Protein AF-A0A439D4Z6-F1 (afdb_monomer)

Organism: NCBI:txid363999

Sequence (144 aa):
MASETKTTKSDPRAWTTLGFPDWSLDAVSAMGFARATPVQASVWPLMGMGHKDVVVEAVTGSGKTLAFLIPLVHRILRLEEPTKKHHVAAIVIAPTRELAIQIHKSLTDLVAFHPTSAGVAPYLLSEEEKRPDASACAIPLLNE

InterPro domains:
  IPR011545 DEAD/DEAH-box helicase domain [PF00270] (37-113)
  IPR014001 Helicase superfamily 1/2, ATP-binding domain [PS51192] (45-133)
  IPR014014 RNA helicase, DEAD-box type, Q motif [PS51195] (13-41)
  IPR027417 P-loop containing nucleoside triphosphate hydrolase [G3DSA:3.40.50.300] (1-136)
  IPR027417 P-loop containing nucleoside triphosphate hydrolase [SSF52540] (11-118)

Foldseek 3Di:
DDDDDPPDDDDLFQPVNLPADPLQVVLCVVVVNRTHFPLLSVLCCCVQVVVHDDDDDDDPPRCVLCSPLRSLVNVQLPPPDHADFPGDSDDDDDPDPVVVVVSLVSNLSSQCSVVLSVVQSVVSPDPPDDRPGVVVSPSPPPPD

Structure (mmCIF, N/CA/C/O backbone):
data_AF-A0A439D4Z6-F1
#
_entry.id   AF-A0A439D4Z6-F1
#
loop_
_atom_site.group_PDB
_atom_site.id
_atom_site.type_symbol
_atom_site.label_atom_id
_atom_site.label_alt_id
_atom_site.label_comp_id
_atom_site.label_asym_id
_atom_site.label_entity_id
_atom_site.label_seq_id
_atom_site.pdbx_PDB_ins_code
_atom_site.Cartn_x
_atom_site.Cartn_y
_atom_site.Cartn_z
_atom_site.occupancy
_atom_site.B_iso_or_equiv
_atom_site.auth_seq_id
_atom_site.auth_comp_id
_atom_site.auth_asym_id
_atom_site.auth_atom_id
_atom_site.pdbx_PDB_model_num
ATOM 1 N N . MET A 1 1 ? -12.984 -47.772 4.457 1.00 37.19 1 MET A N 1
ATOM 2 C CA . MET A 1 1 ? -12.732 -46.478 5.123 1.00 37.19 1 MET A CA 1
ATOM 3 C C . MET A 1 1 ? -12.368 -45.471 4.044 1.00 37.19 1 MET A C 1
ATOM 5 O O . MET A 1 1 ? -11.207 -45.380 3.677 1.00 37.19 1 MET A O 1
ATOM 9 N N . ALA A 1 2 ? -13.367 -44.822 3.445 1.00 36.44 2 ALA A N 1
ATOM 10 C CA . ALA A 1 2 ? -13.144 -43.757 2.474 1.00 36.44 2 ALA A CA 1
ATOM 11 C C . ALA A 1 2 ? -13.107 -42.438 3.252 1.00 36.44 2 ALA A C 1
ATOM 13 O O . ALA A 1 2 ? -14.088 -42.080 3.897 1.00 36.44 2 ALA A O 1
ATOM 14 N N . SER A 1 3 ? -11.952 -41.777 3.268 1.00 35.88 3 SER A N 1
ATOM 15 C CA . SER A 1 3 ? -11.805 -40.440 3.835 1.00 35.88 3 SER A CA 1
ATOM 16 C C . SER A 1 3 ? -12.539 -39.444 2.941 1.00 35.88 3 SER A C 1
ATOM 18 O O . SER A 1 3 ? -12.171 -39.269 1.780 1.00 35.88 3 SER A O 1
ATOM 20 N N . GLU A 1 4 ? -13.576 -38.809 3.478 1.00 36.91 4 GLU A N 1
ATOM 21 C CA . GLU A 1 4 ? -14.304 -37.719 2.833 1.00 36.91 4 GLU A CA 1
ATOM 22 C C . GLU A 1 4 ? -13.368 -36.534 2.554 1.00 36.91 4 GLU A C 1
ATOM 24 O O . GLU A 1 4 ? -12.812 -35.913 3.463 1.00 36.91 4 GLU A O 1
ATOM 29 N N . THR A 1 5 ? -13.205 -36.192 1.279 1.00 37.31 5 THR A N 1
ATOM 30 C CA . THR A 1 5 ? -12.555 -34.959 0.830 1.00 37.31 5 THR A CA 1
ATOM 31 C C . THR A 1 5 ? -13.491 -33.784 1.108 1.00 37.31 5 THR A C 1
ATOM 33 O O . THR A 1 5 ? -14.428 -33.505 0.362 1.00 37.31 5 THR A O 1
ATOM 36 N N . LYS A 1 6 ? -13.255 -33.089 2.223 1.00 36.72 6 LYS A N 1
ATOM 37 C CA . LYS A 1 6 ? -13.977 -31.873 2.612 1.00 36.72 6 LYS A CA 1
ATOM 38 C C . LYS A 1 6 ? -13.653 -30.747 1.621 1.00 36.72 6 LYS A C 1
ATOM 40 O O . LYS A 1 6 ? -12.578 -30.158 1.684 1.00 36.72 6 LYS A O 1
ATOM 45 N N . THR A 1 7 ? -14.579 -30.436 0.716 1.00 38.84 7 THR A N 1
ATOM 46 C CA . THR A 1 7 ? -14.518 -29.263 -0.172 1.00 38.84 7 THR A CA 1
ATOM 47 C C . THR A 1 7 ? -14.421 -27.983 0.664 1.00 38.84 7 THR A C 1
ATOM 49 O O . THR A 1 7 ? -15.388 -27.578 1.316 1.00 38.84 7 THR A O 1
ATOM 52 N N . THR A 1 8 ? -13.249 -27.355 0.686 1.00 43.19 8 THR A N 1
ATOM 53 C CA . THR A 1 8 ? -13.007 -26.077 1.356 1.00 43.19 8 THR A CA 1
ATOM 54 C C . THR A 1 8 ? -13.636 -24.950 0.534 1.00 43.19 8 THR A C 1
ATOM 56 O O . THR A 1 8 ? -13.247 -24.690 -0.600 1.00 43.19 8 THR A O 1
ATOM 59 N N . LYS A 1 9 ? -14.647 -24.270 1.089 1.00 50.12 9 LYS A N 1
ATOM 60 C CA . LYS A 1 9 ? -15.171 -23.021 0.515 1.00 50.12 9 LYS A CA 1
ATOM 61 C C . LYS A 1 9 ? -14.023 -22.001 0.455 1.00 50.12 9 LYS A C 1
ATOM 63 O O . LYS A 1 9 ? -13.438 -21.708 1.494 1.00 50.12 9 LYS A O 1
ATOM 68 N N . SER A 1 10 ? -13.703 -21.493 -0.738 1.00 58.50 10 SER A N 1
ATOM 69 C CA . SER A 1 10 ? -12.673 -20.465 -0.957 1.00 58.50 10 SER A CA 1
ATOM 70 C C . SER A 1 10 ? -12.970 -19.227 -0.100 1.00 58.50 10 SER A C 1
ATOM 72 O O . SER A 1 10 ? -14.062 -18.668 -0.206 1.00 58.50 10 SER A O 1
ATOM 74 N N . ASP A 1 11 ? -12.044 -18.816 0.776 1.00 68.94 11 ASP A N 1
ATOM 75 C CA . ASP A 1 11 ? -12.203 -17.604 1.596 1.00 68.94 11 ASP A CA 1
ATOM 76 C C . ASP A 1 11 ? -12.162 -16.385 0.655 1.00 68.94 11 ASP A C 1
ATOM 78 O O . ASP A 1 11 ? -11.146 -16.179 -0.010 1.00 68.94 11 ASP A O 1
ATOM 82 N N . PRO A 1 12 ? -13.222 -15.557 0.574 1.00 65.56 12 PRO A N 1
ATOM 83 C CA . PRO A 1 12 ? -13.263 -14.404 -0.330 1.00 65.56 12 PRO A CA 1
ATOM 84 C C . PRO A 1 12 ? -12.196 -13.342 -0.013 1.00 65.56 12 PRO A C 1
ATOM 86 O O . PRO A 1 12 ? -11.993 -12.426 -0.804 1.00 65.56 12 PRO A O 1
ATOM 89 N N . ARG A 1 13 ? -11.515 -13.441 1.139 1.00 73.50 13 ARG A N 1
ATOM 90 C CA . ARG A 1 13 ? -10.393 -12.572 1.532 1.00 73.50 13 ARG A CA 1
ATOM 91 C C . ARG A 1 13 ? -9.028 -13.249 1.415 1.00 73.50 13 ARG A C 1
ATOM 93 O O . ARG A 1 13 ? -8.026 -12.685 1.862 1.00 73.50 13 ARG A O 1
ATOM 100 N N . ALA A 1 14 ? -8.968 -14.459 0.863 1.00 80.19 14 ALA A N 1
ATOM 101 C CA . ALA A 1 14 ? -7.697 -15.073 0.520 1.00 80.19 14 ALA A CA 1
ATOM 102 C C . ALA A 1 14 ? -7.011 -14.228 -0.558 1.00 80.19 14 ALA A C 1
ATOM 104 O O . ALA A 1 14 ? -7.610 -13.900 -1.582 1.00 80.19 14 ALA A O 1
ATOM 105 N N . TRP A 1 15 ? -5.741 -13.897 -0.331 1.00 78.94 15 TRP A N 1
ATOM 106 C CA . TRP A 1 15 ? -4.950 -13.079 -1.248 1.00 78.94 15 TRP A CA 1
ATOM 107 C C . TRP A 1 15 ? -4.928 -13.642 -2.677 1.00 78.94 15 TRP A C 1
ATOM 109 O O . TRP A 1 15 ? -5.062 -12.893 -3.642 1.00 78.94 15 TRP A O 1
ATOM 119 N N . THR A 1 16 ? -4.869 -14.970 -2.803 1.00 77.12 16 THR A N 1
ATOM 120 C CA . THR A 1 16 ? -4.889 -15.695 -4.082 1.00 77.12 16 THR A CA 1
ATOM 121 C C . THR A 1 16 ? -6.208 -15.550 -4.840 1.00 77.12 16 THR A C 1
ATOM 123 O O . THR A 1 16 ? -6.214 -15.544 -6.065 1.00 77.12 16 THR A O 1
ATOM 126 N N . THR A 1 17 ? -7.335 -15.394 -4.139 1.00 80.50 17 THR A N 1
ATOM 127 C CA . THR A 1 17 ? -8.659 -15.229 -4.769 1.00 80.50 17 THR A CA 1
ATOM 128 C C . THR A 1 17 ? -8.852 -13.820 -5.334 1.00 80.50 17 THR A C 1
ATOM 130 O O . THR A 1 17 ? -9.635 -13.623 -6.257 1.00 80.50 17 THR A O 1
ATOM 133 N N . LEU A 1 18 ? -8.128 -12.835 -4.799 1.00 80.19 18 LEU A N 1
ATOM 134 C CA . LEU A 1 18 ? -8.263 -11.428 -5.175 1.00 80.19 18 LEU A CA 1
ATOM 135 C C . LEU A 1 18 ? -7.426 -11.048 -6.411 1.00 80.19 18 LEU A C 1
ATOM 137 O O . LEU A 1 18 ? -7.585 -9.944 -6.925 1.00 80.19 18 LEU A O 1
ATOM 141 N N . GLY A 1 19 ? -6.564 -11.942 -6.909 1.00 82.69 19 GLY A N 1
ATOM 142 C CA . GLY A 1 19 ? -5.760 -11.700 -8.113 1.00 82.69 19 GLY A CA 1
ATOM 143 C C . GLY A 1 19 ? -4.625 -10.694 -7.901 1.00 82.69 19 GLY A C 1
ATOM 144 O O . GLY A 1 19 ? -4.353 -9.876 -8.778 1.00 82.69 19 GLY A O 1
ATOM 145 N N . PHE A 1 20 ? -4.004 -10.710 -6.721 1.00 85.38 20 PHE A N 1
ATOM 146 C CA . PHE A 1 20 ? -2.788 -9.943 -6.450 1.00 85.38 20 PHE A CA 1
ATOM 147 C C . PHE A 1 20 ? -1.586 -10.512 -7.224 1.00 85.38 20 PHE A C 1
ATOM 149 O O . PHE A 1 20 ? -1.542 -11.719 -7.453 1.00 85.38 20 PHE A O 1
ATOM 156 N N . PRO A 1 21 ? -0.606 -9.677 -7.619 1.00 84.81 21 PRO A N 1
ATOM 157 C CA . PRO A 1 21 ? 0.606 -10.146 -8.286 1.00 84.81 21 PRO A CA 1
ATOM 158 C C . PRO A 1 21 ? 1.505 -10.937 -7.324 1.00 84.81 21 PRO A C 1
ATOM 160 O O . PRO A 1 21 ? 1.570 -10.611 -6.136 1.00 84.81 21 PRO A O 1
ATOM 163 N N . ASP A 1 22 ? 2.249 -11.912 -7.848 1.00 87.06 22 ASP A N 1
ATOM 164 C CA . ASP A 1 22 ? 3.037 -12.871 -7.052 1.00 87.06 22 ASP A CA 1
ATOM 165 C C . ASP A 1 22 ? 4.023 -12.198 -6.087 1.00 87.06 22 ASP A C 1
ATOM 167 O O . ASP A 1 22 ? 4.030 -12.509 -4.899 1.00 87.06 22 ASP A O 1
ATOM 171 N N . TRP A 1 23 ? 4.751 -11.172 -6.545 1.00 85.81 23 TRP A N 1
ATOM 172 C CA . TRP A 1 23 ? 5.687 -10.415 -5.700 1.00 85.81 23 TRP A CA 1
ATOM 173 C C . TRP A 1 23 ? 5.012 -9.826 -4.449 1.00 85.81 23 TRP A C 1
ATOM 175 O O . TRP A 1 23 ? 5.625 -9.714 -3.387 1.00 85.81 23 TRP A O 1
ATOM 185 N N . SER A 1 24 ? 3.735 -9.443 -4.559 1.00 87.06 24 SER A N 1
ATOM 186 C CA . SER A 1 24 ? 2.985 -8.884 -3.435 1.00 87.06 24 SER A CA 1
ATOM 187 C C . SER A 1 24 ? 2.492 -9.973 -2.488 1.00 87.06 24 SER A C 1
ATOM 189 O O . SER A 1 24 ? 2.424 -9.720 -1.289 1.00 87.06 24 SER A O 1
ATOM 191 N N . LEU A 1 25 ? 2.202 -11.177 -2.998 1.00 88.94 25 LEU A N 1
ATOM 192 C CA . LEU A 1 25 ? 1.852 -12.349 -2.192 1.00 88.94 25 LEU A CA 1
ATOM 193 C C . LEU A 1 25 ? 3.041 -12.790 -1.333 1.00 88.94 25 LEU A C 1
ATOM 195 O O . LEU A 1 25 ? 2.875 -13.037 -0.136 1.00 88.94 25 LEU A O 1
ATOM 199 N N . ASP A 1 26 ? 4.237 -12.808 -1.919 1.00 87.69 26 ASP A N 1
ATOM 200 C CA . ASP A 1 26 ? 5.477 -13.117 -1.206 1.00 87.69 26 ASP A CA 1
ATOM 201 C C . ASP A 1 26 ? 5.763 -12.080 -0.116 1.00 87.69 26 ASP A C 1
ATOM 203 O O . ASP A 1 26 ? 6.027 -12.441 1.035 1.00 87.69 26 ASP A O 1
ATOM 207 N N . ALA A 1 27 ? 5.607 -10.791 -0.439 1.00 87.44 27 ALA A N 1
ATOM 208 C CA . ALA A 1 27 ? 5.792 -9.709 0.522 1.00 87.44 27 ALA A CA 1
ATOM 209 C C . ALA A 1 27 ? 4.821 -9.800 1.705 1.00 87.44 27 ALA A C 1
ATOM 211 O O . ALA A 1 27 ? 5.243 -9.766 2.863 1.00 87.44 27 ALA A O 1
ATOM 212 N N . VAL A 1 28 ? 3.515 -9.944 1.449 1.00 88.00 28 VAL A N 1
ATOM 213 C CA . VAL A 1 28 ? 2.522 -10.016 2.536 1.00 88.00 28 VAL A CA 1
ATOM 214 C C . VAL A 1 28 ? 2.678 -11.293 3.362 1.00 88.00 28 VAL A C 1
ATOM 216 O O . VAL A 1 28 ? 2.452 -11.255 4.572 1.00 88.00 28 VAL A O 1
ATOM 219 N N . SER A 1 29 ? 3.120 -12.395 2.748 1.00 87.69 29 SER A N 1
ATOM 220 C CA . SER A 1 29 ? 3.448 -13.642 3.446 1.00 87.69 29 SER A CA 1
ATOM 221 C C . SER A 1 29 ? 4.640 -13.461 4.391 1.00 87.69 29 SER A C 1
ATOM 223 O O . SER A 1 29 ? 4.540 -13.784 5.576 1.00 87.69 29 SER A O 1
ATOM 225 N N . ALA A 1 30 ? 5.731 -12.852 3.917 1.00 86.56 30 ALA A N 1
ATOM 226 C CA . ALA A 1 30 ? 6.915 -12.578 4.731 1.00 86.56 30 ALA A CA 1
ATOM 227 C C . ALA A 1 30 ? 6.651 -11.572 5.863 1.00 86.56 30 ALA A C 1
ATOM 229 O O . ALA A 1 30 ? 7.218 -11.688 6.948 1.00 86.56 30 ALA A O 1
ATOM 230 N N . MET A 1 31 ? 5.738 -10.622 5.646 1.00 85.69 31 MET A N 1
ATOM 231 C CA . MET A 1 31 ? 5.251 -9.705 6.683 1.00 85.69 31 MET A CA 1
ATOM 232 C C . MET A 1 31 ? 4.295 -10.373 7.693 1.00 85.69 31 MET A C 1
ATOM 234 O O . MET A 1 31 ? 3.880 -9.732 8.659 1.00 85.69 31 MET A O 1
ATOM 238 N N . GLY A 1 32 ? 3.923 -11.642 7.490 1.00 85.38 32 GLY A N 1
ATOM 239 C CA . GLY A 1 32 ? 3.053 -12.405 8.389 1.00 85.38 32 GLY A CA 1
ATOM 240 C C . GLY A 1 32 ? 1.550 -12.173 8.190 1.00 85.38 32 GLY A C 1
ATOM 241 O O . GLY A 1 32 ? 0.748 -12.542 9.053 1.00 85.38 32 GLY A O 1
ATOM 242 N N . PHE A 1 33 ? 1.123 -11.580 7.071 1.00 85.06 33 PHE A N 1
ATOM 243 C CA . PHE A 1 33 ? -0.293 -11.356 6.777 1.00 85.06 33 PHE A CA 1
ATOM 244 C C . PHE A 1 33 ? -0.943 -12.588 6.141 1.00 85.06 33 PHE A C 1
ATOM 246 O O . PHE A 1 33 ? -1.004 -12.735 4.922 1.00 85.06 33 PHE A O 1
ATOM 253 N N . ALA A 1 34 ? -1.548 -13.437 6.974 1.00 81.31 34 ALA A N 1
ATOM 254 C CA . ALA A 1 34 ? -2.236 -14.643 6.508 1.00 81.31 34 ALA A CA 1
ATOM 255 C C . ALA A 1 34 ? -3.421 -14.373 5.551 1.00 81.31 34 ALA A C 1
ATOM 257 O O . ALA A 1 34 ? -3.748 -15.2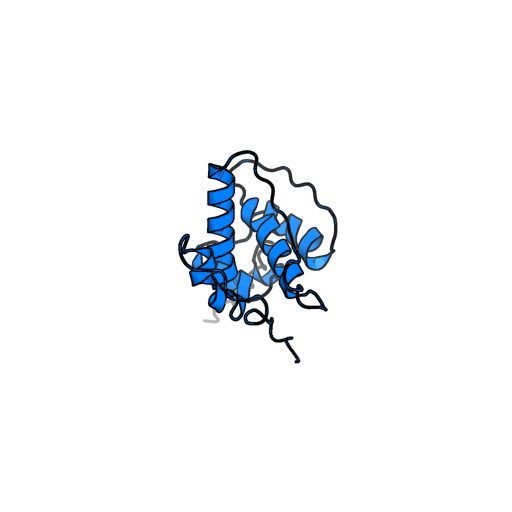21 4.723 1.00 81.31 34 ALA A O 1
ATOM 258 N N . ARG A 1 35 ? -4.108 -13.225 5.680 1.00 84.88 35 ARG A N 1
ATOM 259 C CA . ARG A 1 35 ? -5.291 -12.860 4.874 1.00 84.88 35 ARG A CA 1
ATOM 260 C C . ARG A 1 35 ? -5.378 -11.357 4.631 1.00 84.88 35 ARG A C 1
ATOM 262 O O . ARG A 1 35 ? -4.946 -10.579 5.484 1.00 84.88 35 ARG A O 1
ATOM 269 N N . ALA A 1 36 ? -6.012 -10.969 3.523 1.00 87.31 36 ALA A N 1
ATOM 270 C CA . ALA A 1 36 ? -6.270 -9.569 3.211 1.00 87.31 36 ALA A CA 1
ATOM 271 C C . ALA A 1 36 ? -7.283 -8.969 4.193 1.00 87.31 36 ALA A C 1
ATOM 273 O O . ALA A 1 36 ? -8.299 -9.588 4.543 1.00 87.31 36 ALA A O 1
ATOM 274 N N . THR A 1 37 ? -7.038 -7.736 4.631 1.00 90.06 37 THR A N 1
ATOM 275 C CA . THR A 1 37 ? -8.026 -7.008 5.431 1.00 90.06 37 THR A CA 1
ATOM 276 C C . THR A 1 37 ? -9.229 -6.614 4.561 1.00 90.06 37 THR A C 1
ATOM 278 O O . THR A 1 37 ? -9.091 -6.469 3.344 1.00 90.06 37 THR A O 1
ATOM 281 N N . PRO A 1 38 ? -10.427 -6.397 5.143 1.00 89.69 38 PRO A N 1
ATOM 282 C CA . PRO A 1 38 ? -11.605 -5.978 4.373 1.00 89.69 38 PRO A CA 1
ATOM 283 C C . PRO A 1 38 ? -11.374 -4.709 3.541 1.00 89.69 38 PRO A C 1
ATOM 285 O O . PRO A 1 38 ? -11.903 -4.578 2.440 1.00 89.69 38 PRO A O 1
ATOM 288 N N . VAL A 1 39 ? -10.535 -3.800 4.049 1.00 91.75 39 VAL A N 1
ATOM 289 C CA . VAL A 1 39 ? -10.150 -2.567 3.355 1.00 91.75 39 VAL A CA 1
ATOM 290 C C . VAL A 1 39 ? -9.278 -2.885 2.142 1.00 91.75 39 VAL A C 1
ATOM 292 O O . VAL A 1 39 ? -9.564 -2.411 1.051 1.00 91.75 39 VAL A O 1
ATOM 295 N N . GLN A 1 40 ? -8.255 -3.729 2.300 1.00 91.69 40 GLN A N 1
ATOM 296 C CA . GLN A 1 40 ? -7.368 -4.131 1.201 1.00 91.69 40 GLN A CA 1
ATOM 297 C C . GLN A 1 40 ? -8.135 -4.862 0.093 1.00 91.69 40 GLN A C 1
ATOM 299 O O . GLN A 1 40 ? -7.983 -4.527 -1.080 1.00 91.69 40 GLN A O 1
ATOM 304 N N . ALA A 1 41 ? -9.012 -5.798 0.471 1.00 90.25 41 ALA A N 1
ATOM 305 C CA . ALA A 1 41 ? -9.845 -6.547 -0.468 1.00 90.25 41 ALA A CA 1
ATOM 306 C C . ALA A 1 41 ? -10.818 -5.648 -1.251 1.00 90.25 41 ALA A C 1
ATOM 308 O O . ALA A 1 41 ? -11.085 -5.911 -2.418 1.00 90.25 41 ALA A O 1
ATOM 309 N N . SER A 1 42 ? -11.317 -4.573 -0.632 1.00 90.56 42 SER A N 1
ATOM 310 C CA . SER A 1 42 ? -12.204 -3.604 -1.294 1.00 90.56 42 SER A CA 1
ATOM 311 C C . SER A 1 42 ? -11.448 -2.648 -2.223 1.00 90.56 42 SER A C 1
ATOM 313 O O . SER A 1 42 ? -11.958 -2.276 -3.277 1.00 90.56 42 SER A O 1
ATOM 315 N N . VAL A 1 43 ? -10.230 -2.243 -1.848 1.00 92.75 43 VAL A N 1
ATOM 316 C CA . VAL A 1 43 ? -9.439 -1.259 -2.607 1.00 92.75 43 VAL A CA 1
ATOM 317 C C . VAL A 1 43 ? -8.788 -1.877 -3.842 1.00 92.75 43 VAL A C 1
ATOM 319 O O . VAL A 1 43 ? -8.765 -1.242 -4.897 1.00 92.75 43 VAL A O 1
ATOM 322 N N . TRP A 1 44 ? -8.287 -3.109 -3.738 1.00 91.94 44 TRP A N 1
ATOM 323 C CA . TRP A 1 44 ? -7.566 -3.786 -4.820 1.00 91.94 44 TRP A CA 1
ATOM 324 C C . TRP A 1 44 ? -8.293 -3.806 -6.179 1.00 91.94 44 TRP A C 1
ATOM 326 O O . TRP A 1 44 ? -7.716 -3.313 -7.155 1.00 91.94 44 TRP A O 1
ATOM 336 N N . PRO A 1 45 ? -9.554 -4.276 -6.288 1.00 89.88 45 PRO A N 1
ATOM 337 C CA . PRO A 1 45 ? -10.251 -4.310 -7.574 1.00 89.88 45 PRO A CA 1
ATOM 338 C C . PRO A 1 45 ? -10.506 -2.909 -8.148 1.00 89.88 45 PRO A C 1
ATOM 340 O O . PRO A 1 45 ? -10.566 -2.742 -9.364 1.00 89.88 45 PRO A O 1
ATOM 343 N N . LEU A 1 46 ? -10.624 -1.883 -7.299 1.00 91.50 46 LEU A N 1
ATOM 344 C CA . LEU A 1 46 ? -10.904 -0.511 -7.729 1.00 91.50 46 LEU A CA 1
ATOM 345 C C . LEU A 1 46 ? -9.643 0.214 -8.208 1.00 91.50 46 LEU A C 1
ATOM 347 O O . LEU A 1 46 ? -9.636 0.781 -9.300 1.00 91.50 46 LEU A O 1
ATOM 351 N N . MET A 1 47 ? -8.581 0.189 -7.401 1.00 90.88 47 MET A N 1
ATOM 352 C CA . MET A 1 47 ? -7.361 0.957 -7.653 1.00 90.88 47 MET A CA 1
ATOM 353 C C . MET A 1 47 ? -6.325 0.160 -8.455 1.00 90.88 47 MET A C 1
ATOM 355 O O . MET A 1 47 ? -5.716 0.709 -9.371 1.00 90.88 47 MET A O 1
ATOM 359 N N . GLY A 1 48 ? -6.128 -1.121 -8.123 1.00 85.44 48 GLY A N 1
ATOM 360 C CA . GLY A 1 48 ? -5.113 -1.979 -8.742 1.00 85.44 48 GLY A CA 1
ATOM 361 C C . GLY A 1 48 ? -5.517 -2.483 -10.126 1.00 85.44 48 GLY A C 1
ATOM 362 O O . GLY A 1 48 ? -4.718 -2.413 -11.055 1.00 85.44 48 GLY A O 1
ATOM 363 N N . MET A 1 49 ? -6.761 -2.951 -10.271 1.00 84.25 49 MET A N 1
ATOM 364 C CA . MET A 1 49 ? -7.292 -3.456 -11.549 1.00 84.25 49 MET A CA 1
ATOM 365 C C . MET A 1 49 ? -8.128 -2.421 -12.307 1.00 84.25 49 MET A C 1
ATOM 367 O O . MET A 1 49 ? -8.064 -2.352 -13.529 1.00 84.25 49 MET A O 1
ATOM 371 N N . GLY A 1 50 ? -8.939 -1.634 -11.595 1.00 84.31 50 GLY A N 1
ATOM 372 C CA . GLY A 1 50 ? -9.937 -0.743 -12.197 1.00 84.31 50 GLY A CA 1
ATOM 373 C C . GLY A 1 50 ? -9.445 0.663 -12.533 1.00 84.31 50 GLY A C 1
ATOM 374 O O . GLY A 1 50 ? -10.179 1.427 -13.152 1.00 84.31 50 GLY A O 1
ATOM 375 N N . HIS A 1 51 ? -8.231 1.013 -12.114 1.00 85.56 51 HIS A N 1
ATOM 376 C CA . HIS A 1 51 ? -7.623 2.325 -12.308 1.00 85.56 51 HIS A CA 1
ATOM 377 C C . HIS A 1 51 ? -8.435 3.528 -11.782 1.00 85.56 51 HIS A C 1
ATOM 379 O O . HIS A 1 51 ? -8.248 4.648 -12.255 1.00 85.56 51 HIS A O 1
ATOM 385 N N . LYS A 1 52 ? -9.308 3.320 -10.794 1.00 90.25 52 LYS A N 1
ATOM 386 C CA . LYS A 1 52 ? -10.223 4.351 -10.286 1.00 90.25 52 LYS A CA 1
ATOM 387 C C . LYS A 1 52 ? -9.614 5.169 -9.152 1.00 90.25 52 LYS A C 1
ATOM 389 O O . LYS A 1 52 ? -8.738 4.690 -8.430 1.00 90.25 52 LYS A O 1
ATOM 394 N N . ASP A 1 53 ? -10.158 6.365 -8.957 1.00 93.12 53 ASP A N 1
ATOM 395 C CA . ASP A 1 53 ? -9.957 7.137 -7.735 1.00 93.12 53 ASP A CA 1
ATOM 396 C C . ASP A 1 53 ? -10.755 6.504 -6.595 1.00 93.12 53 ASP A C 1
ATOM 398 O O . ASP A 1 53 ? -11.920 6.129 -6.757 1.00 93.12 53 ASP A O 1
ATOM 402 N N . VAL A 1 54 ? -10.113 6.345 -5.439 1.00 93.06 54 VAL A N 1
ATOM 403 C CA . VAL A 1 54 ? -10.688 5.632 -4.296 1.00 93.06 54 VAL A CA 1
ATOM 404 C C . VAL A 1 54 ? -10.504 6.458 -3.035 1.00 93.06 54 VAL A C 1
ATOM 406 O O . VAL A 1 54 ? -9.385 6.817 -2.672 1.00 93.06 54 VAL A O 1
ATOM 409 N N . VAL A 1 55 ? -11.610 6.705 -2.337 1.00 93.44 55 VAL A N 1
ATOM 410 C CA . VAL A 1 55 ? -11.608 7.250 -0.978 1.00 93.44 55 VAL A CA 1
ATOM 411 C C . VAL A 1 55 ? -11.801 6.093 -0.009 1.00 93.44 55 VAL A C 1
ATOM 413 O O . VAL A 1 55 ? -12.707 5.278 -0.176 1.00 93.44 55 VAL A O 1
ATOM 416 N N . VAL A 1 56 ? -10.929 6.006 0.994 1.00 91.38 56 VAL A N 1
ATOM 417 C CA . VAL A 1 56 ? -10.929 4.912 1.967 1.00 91.38 56 VAL A CA 1
ATOM 418 C C . VAL A 1 56 ? -11.128 5.469 3.365 1.00 91.38 56 VAL A C 1
ATOM 420 O O . VAL A 1 56 ? -10.270 6.181 3.883 1.00 91.38 56 VAL A O 1
ATOM 423 N N . GLU A 1 57 ? -12.218 5.064 4.009 1.00 92.81 57 GLU A N 1
ATOM 424 C CA . GLU A 1 57 ? -12.485 5.345 5.416 1.00 92.81 57 GLU A CA 1
ATOM 425 C C . GLU A 1 57 ? -12.398 4.048 6.225 1.00 92.81 57 GLU A C 1
ATOM 427 O O . GLU A 1 57 ? -13.083 3.067 5.942 1.00 92.81 57 GLU A O 1
ATOM 432 N N . ALA A 1 58 ? -11.508 4.010 7.217 1.00 91.62 58 ALA A N 1
ATOM 433 C CA . ALA A 1 58 ? -11.380 2.869 8.116 1.00 91.62 58 ALA A CA 1
ATOM 434 C C . ALA A 1 58 ? -10.651 3.253 9.406 1.00 91.62 58 ALA A C 1
ATOM 436 O O . ALA A 1 58 ? -9.807 4.153 9.405 1.00 91.62 58 ALA A O 1
ATOM 437 N N . VAL A 1 59 ? -10.868 2.489 10.477 1.00 90.88 59 VAL A N 1
ATOM 438 C CA . VAL A 1 59 ? -10.193 2.667 11.777 1.00 90.88 59 VAL A CA 1
ATOM 439 C C . VAL A 1 59 ? -8.677 2.443 11.702 1.00 90.88 59 VAL A C 1
ATOM 441 O O . VAL A 1 59 ? -8.178 1.766 10.802 1.00 90.88 59 VAL A O 1
ATOM 444 N N . THR A 1 60 ? -7.902 3.025 12.616 1.00 88.06 60 THR A N 1
ATOM 445 C CA . THR A 1 60 ? -6.451 2.775 12.719 1.00 88.06 60 THR A CA 1
ATOM 446 C C . THR A 1 60 ? -6.158 1.277 12.890 1.00 88.06 60 THR A C 1
ATOM 448 O O . THR A 1 60 ? -6.974 0.524 13.409 1.00 88.06 60 THR A O 1
ATOM 451 N N . GLY A 1 61 ? -5.027 0.807 12.352 1.00 83.19 61 GLY A N 1
ATOM 452 C CA . GLY A 1 61 ? -4.687 -0.625 12.361 1.00 83.19 61 GLY A CA 1
ATOM 453 C C . GLY A 1 61 ? -5.442 -1.498 11.344 1.00 83.19 61 GLY A C 1
ATOM 454 O O . GLY A 1 61 ? -5.165 -2.686 11.245 1.00 83.19 61 GLY A O 1
ATOM 455 N N . SER A 1 62 ? -6.334 -0.940 10.517 1.00 85.25 62 SER A N 1
ATOM 456 C CA . SER A 1 62 ? -7.106 -1.703 9.515 1.00 85.25 62 SER A CA 1
ATOM 457 C C . SER A 1 62 ? -6.327 -2.161 8.266 1.00 85.25 62 SER A C 1
ATOM 459 O O . SER A 1 62 ? -6.915 -2.713 7.333 1.00 85.25 62 SER A O 1
ATOM 461 N N . GLY A 1 63 ? -5.017 -1.902 8.201 1.00 89.19 63 GLY A N 1
ATOM 462 C CA . GLY A 1 63 ? -4.182 -2.245 7.042 1.00 89.19 63 GLY A CA 1
ATOM 463 C C . GLY A 1 63 ? -4.285 -1.276 5.855 1.00 89.19 63 GLY A C 1
ATOM 464 O O . GLY A 1 63 ? -3.908 -1.649 4.745 1.00 89.19 63 GLY A O 1
ATOM 465 N N . LYS A 1 64 ? -4.765 -0.038 6.073 1.00 93.62 64 LYS A N 1
ATOM 466 C CA . LYS A 1 64 ? -4.866 1.020 5.040 1.00 93.62 64 LYS A CA 1
ATOM 467 C C . LYS A 1 64 ? -3.558 1.270 4.292 1.00 93.62 64 LYS A C 1
ATOM 469 O O . LYS A 1 64 ? -3.599 1.501 3.094 1.00 93.62 64 LYS A O 1
ATOM 474 N N . THR A 1 65 ? -2.420 1.201 4.982 1.00 93.75 65 THR A N 1
ATOM 475 C CA . THR A 1 65 ? -1.102 1.460 4.388 1.00 93.75 65 THR A CA 1
ATOM 476 C C . THR A 1 65 ? -0.839 0.547 3.194 1.00 93.75 65 THR A C 1
ATOM 478 O O . THR A 1 65 ? -0.659 1.019 2.079 1.00 93.75 65 THR A O 1
ATOM 481 N N . LEU A 1 66 ? -0.938 -0.770 3.383 1.00 92.38 66 LEU A N 1
ATOM 482 C CA . LEU A 1 66 ? -0.789 -1.723 2.281 1.00 92.38 66 LEU A CA 1
ATOM 483 C C . LEU A 1 66 ? -1.935 -1.640 1.263 1.00 92.38 66 LEU A C 1
ATOM 485 O O . LEU A 1 66 ? -1.718 -1.925 0.089 1.00 92.38 66 LEU A O 1
ATOM 489 N N . ALA A 1 67 ? -3.127 -1.198 1.683 1.00 92.62 67 ALA A N 1
ATOM 490 C CA . ALA A 1 67 ? -4.270 -1.049 0.786 1.00 92.62 67 ALA A CA 1
ATOM 491 C C . ALA A 1 67 ? -4.019 -0.030 -0.337 1.00 92.62 67 ALA A C 1
ATOM 493 O O . ALA A 1 67 ? -4.527 -0.241 -1.431 1.00 92.62 67 ALA A O 1
ATOM 494 N N . PHE A 1 68 ? -3.230 1.028 -0.101 1.00 93.69 68 PHE A N 1
ATOM 495 C CA . PHE A 1 68 ? -2.820 1.951 -1.169 1.00 93.69 68 PHE A CA 1
ATOM 496 C C . PHE A 1 68 ? -1.408 1.673 -1.706 1.00 93.69 68 PHE A C 1
ATOM 498 O O . PHE A 1 68 ? -1.170 1.907 -2.885 1.00 93.69 68 PHE A O 1
ATOM 505 N N . LEU A 1 69 ? -0.471 1.152 -0.899 1.00 93.62 69 LEU A N 1
ATOM 506 C CA . LEU A 1 69 ? 0.904 0.906 -1.363 1.00 93.62 69 LEU A CA 1
ATOM 507 C C . LEU A 1 69 ? 0.997 -0.219 -2.397 1.00 93.62 69 LEU A C 1
ATOM 509 O O . LEU A 1 69 ? 1.692 -0.059 -3.397 1.00 93.62 69 LEU A O 1
ATOM 513 N N . ILE A 1 70 ? 0.292 -1.336 -2.195 1.00 92.12 70 ILE A N 1
ATOM 514 C CA . ILE A 1 70 ? 0.326 -2.462 -3.139 1.00 92.12 70 ILE A CA 1
ATOM 515 C C . ILE A 1 70 ? -0.161 -2.044 -4.538 1.00 92.12 70 ILE A C 1
ATOM 517 O O . ILE A 1 70 ? 0.590 -2.234 -5.498 1.00 92.12 70 ILE A O 1
ATOM 521 N N . PRO A 1 71 ? -1.354 -1.433 -4.703 1.00 92.38 71 PRO A N 1
ATOM 522 C CA . PRO A 1 71 ? -1.792 -0.983 -6.022 1.00 92.38 71 PRO A CA 1
ATOM 523 C C . PRO A 1 71 ? -0.932 0.157 -6.585 1.00 92.38 71 PRO A C 1
ATOM 525 O O . PRO A 1 71 ? -0.780 0.233 -7.802 1.00 92.38 71 PRO A O 1
ATOM 528 N N . LEU A 1 72 ? -0.335 1.012 -5.743 1.00 91.88 72 LEU A N 1
ATOM 529 C CA . LEU A 1 72 ? 0.606 2.044 -6.192 1.00 91.88 72 LEU A CA 1
ATOM 530 C C . LEU A 1 72 ? 1.834 1.422 -6.869 1.00 91.88 72 LEU A C 1
ATOM 532 O O . LEU A 1 72 ? 2.145 1.760 -8.009 1.00 91.88 72 LEU A O 1
ATOM 536 N N . VAL A 1 73 ? 2.505 0.492 -6.183 1.00 89.38 73 VAL A N 1
ATOM 537 C CA . VAL A 1 73 ? 3.694 -0.196 -6.705 1.00 89.38 73 VAL A CA 1
ATOM 538 C C . VAL A 1 73 ? 3.333 -1.003 -7.949 1.00 89.38 73 VAL A C 1
ATOM 540 O O . VAL A 1 73 ? 3.998 -0.869 -8.972 1.00 89.38 73 VAL A O 1
ATOM 543 N N . HIS A 1 74 ? 2.233 -1.759 -7.908 1.00 88.75 74 HIS A N 1
ATOM 544 C CA . HIS A 1 74 ? 1.736 -2.524 -9.057 1.00 88.75 74 HIS A CA 1
ATOM 545 C C . HIS A 1 74 ? 1.546 -1.663 -10.310 1.00 88.75 74 HIS A C 1
ATOM 547 O O . HIS A 1 74 ? 1.929 -2.068 -11.405 1.00 88.75 74 HIS A O 1
ATOM 553 N N . ARG A 1 75 ? 0.987 -0.457 -10.157 1.00 87.69 75 ARG A N 1
ATOM 554 C CA . ARG A 1 75 ? 0.786 0.478 -11.271 1.00 87.69 75 ARG A CA 1
ATOM 555 C C . ARG A 1 75 ? 2.101 1.006 -11.829 1.00 87.69 75 ARG A C 1
ATOM 557 O O . ARG A 1 75 ? 2.253 1.037 -13.043 1.00 87.69 75 ARG A O 1
ATOM 564 N N . ILE A 1 76 ? 3.044 1.382 -10.965 1.00 86.25 76 ILE A N 1
ATOM 565 C CA . ILE A 1 76 ? 4.363 1.876 -11.392 1.00 86.25 76 ILE A CA 1
ATOM 566 C C . ILE A 1 76 ? 5.123 0.792 -12.167 1.00 86.25 76 ILE A C 1
ATOM 568 O O . ILE A 1 76 ? 5.720 1.085 -13.198 1.00 86.25 76 ILE A O 1
ATOM 572 N N . LEU A 1 77 ? 5.062 -0.459 -11.705 1.00 82.50 77 LEU A N 1
ATOM 573 C CA . LEU A 1 77 ? 5.722 -1.598 -12.355 1.00 82.50 77 LEU A CA 1
ATOM 574 C C . LEU A 1 77 ? 5.114 -1.973 -13.714 1.00 82.50 77 LEU A C 1
ATOM 576 O O . LEU A 1 77 ? 5.758 -2.662 -14.498 1.00 82.50 77 LEU A O 1
ATOM 580 N N . ARG A 1 78 ? 3.883 -1.535 -13.992 1.00 82.88 78 ARG A N 1
ATOM 581 C CA . ARG A 1 78 ? 3.149 -1.807 -15.235 1.00 82.88 78 ARG A CA 1
ATOM 582 C C . ARG A 1 78 ? 3.089 -0.621 -16.195 1.00 82.88 78 ARG A C 1
ATOM 584 O O . ARG A 1 78 ? 2.328 -0.667 -17.157 1.00 82.88 78 ARG A O 1
ATOM 591 N N . LEU A 1 79 ? 3.836 0.449 -15.932 1.00 82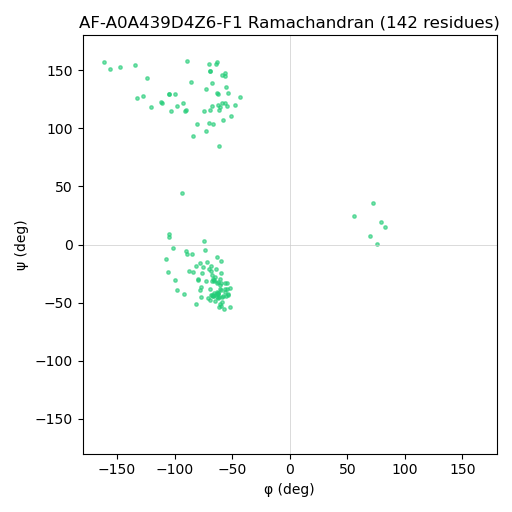.06 79 LEU A N 1
ATOM 592 C CA . LEU A 1 79 ? 3.938 1.553 -16.882 1.00 82.06 79 LEU A CA 1
ATOM 593 C C . LEU A 1 79 ? 4.570 1.047 -18.187 1.00 82.06 79 LEU A C 1
ATOM 595 O O . LEU A 1 79 ? 5.614 0.403 -18.154 1.00 82.06 79 LEU A O 1
ATOM 599 N N . GLU A 1 80 ? 3.932 1.349 -19.320 1.00 77.06 80 GLU A N 1
ATOM 600 C CA . GLU A 1 80 ? 4.415 0.962 -20.657 1.00 77.06 80 GLU A CA 1
ATOM 601 C C . GLU A 1 80 ? 5.789 1.571 -20.959 1.00 77.06 80 GLU A C 1
ATOM 603 O O . GLU A 1 80 ? 6.661 0.924 -21.535 1.00 77.06 80 GLU A O 1
ATOM 608 N N . GLU A 1 81 ? 5.999 2.814 -20.520 1.00 75.81 81 GLU A N 1
ATOM 609 C CA . GLU A 1 81 ? 7.285 3.492 -20.596 1.00 75.81 81 GLU A CA 1
ATOM 610 C C . GLU A 1 81 ? 7.944 3.550 -19.212 1.00 75.81 81 GLU A C 1
ATOM 612 O O . GLU A 1 81 ? 7.328 4.034 -18.252 1.00 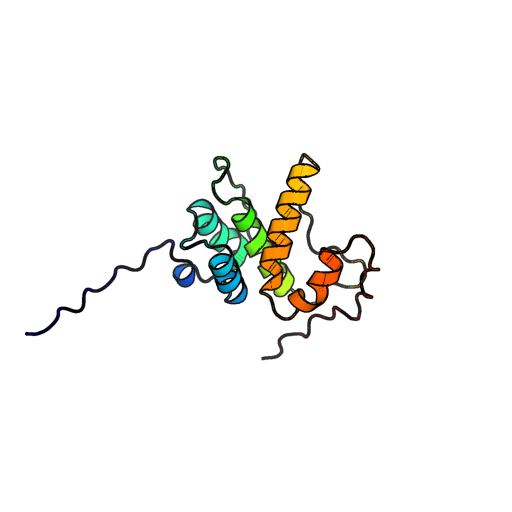75.81 81 GLU A O 1
ATOM 617 N N . PRO A 1 82 ? 9.222 3.141 -19.091 1.00 72.06 82 PRO A N 1
ATOM 618 C CA . PRO A 1 82 ? 9.980 3.331 -17.867 1.00 72.06 82 PRO A CA 1
ATOM 619 C C . PRO A 1 82 ? 10.023 4.805 -17.458 1.00 72.06 82 PRO A C 1
ATOM 621 O O . PRO A 1 82 ? 10.125 5.719 -18.282 1.00 72.06 82 PRO A O 1
ATOM 624 N N . THR A 1 83 ? 10.009 5.052 -16.151 1.00 74.94 83 THR A N 1
ATOM 625 C CA . THR A 1 83 ? 10.106 6.409 -15.614 1.00 74.94 83 THR A CA 1
ATOM 626 C C . THR A 1 83 ? 11.439 7.040 -16.004 1.00 74.94 83 THR A C 1
ATOM 628 O O . THR A 1 83 ? 12.504 6.538 -15.644 1.00 74.94 83 THR A O 1
ATOM 631 N N . LYS A 1 84 ? 11.383 8.165 -16.723 1.00 76.69 84 LYS A N 1
ATOM 632 C CA . LYS A 1 84 ? 12.572 8.909 -17.155 1.00 76.69 84 LYS A CA 1
ATOM 633 C C . LYS A 1 84 ? 13.363 9.444 -15.959 1.00 76.69 84 LYS A C 1
ATOM 635 O O . LYS A 1 84 ? 12.822 9.673 -14.875 1.00 76.69 84 LYS A O 1
ATOM 640 N N . LYS A 1 85 ? 14.653 9.713 -16.179 1.00 70.69 85 LYS A N 1
ATOM 641 C CA . LYS A 1 85 ? 15.514 10.384 -15.196 1.00 70.69 85 LYS A CA 1
ATOM 642 C C . LYS A 1 85 ? 14.855 11.700 -14.750 1.00 70.69 85 LYS A C 1
ATOM 644 O O . LYS A 1 85 ? 14.434 12.487 -15.590 1.00 70.69 85 LYS A O 1
ATOM 649 N N . HIS A 1 86 ? 14.773 11.917 -13.436 1.00 74.44 86 HIS A N 1
ATOM 650 C CA . HIS A 1 86 ? 14.096 13.054 -12.785 1.00 74.44 86 HIS A CA 1
ATOM 651 C C . HIS A 1 86 ? 12.558 13.077 -12.864 1.00 74.44 86 HIS A C 1
ATOM 653 O O . HIS A 1 86 ? 11.952 14.047 -12.411 1.00 74.44 86 HIS A O 1
ATOM 659 N N . HIS A 1 87 ? 11.910 12.024 -13.368 1.00 80.00 87 HIS A N 1
ATOM 660 C CA . HIS A 1 87 ? 10.454 11.919 -13.334 1.00 80.00 87 HIS A CA 1
ATOM 661 C C . HIS A 1 87 ? 9.966 11.321 -12.006 1.00 80.00 87 HIS A C 1
ATOM 663 O O . HIS A 1 87 ? 10.558 10.379 -11.477 1.00 80.00 87 HIS A O 1
ATOM 669 N N . VAL A 1 88 ? 8.871 11.862 -11.470 1.00 84.06 88 VAL A N 1
ATOM 670 C CA . VAL A 1 88 ? 8.225 11.368 -10.248 1.00 84.06 88 VAL A CA 1
ATOM 671 C C . VAL A 1 88 ? 6.981 10.579 -10.643 1.00 84.06 88 VAL A C 1
ATOM 673 O O . VAL A 1 88 ? 6.039 11.147 -11.180 1.00 84.06 88 VAL A O 1
ATOM 676 N N . ALA A 1 89 ? 6.974 9.271 -10.372 1.00 86.19 89 ALA A N 1
ATOM 677 C CA . ALA A 1 89 ? 5.859 8.390 -10.737 1.00 86.19 89 ALA A CA 1
ATOM 678 C C . ALA A 1 89 ? 4.666 8.472 -9.770 1.00 86.19 89 ALA A C 1
ATOM 680 O O . ALA A 1 89 ? 3.528 8.232 -10.162 1.00 86.19 89 ALA A O 1
ATOM 681 N N . ALA A 1 90 ? 4.931 8.776 -8.497 1.00 89.44 90 ALA A N 1
ATOM 682 C CA . ALA A 1 90 ? 3.928 8.818 -7.443 1.00 89.44 90 ALA A CA 1
ATOM 683 C C . ALA A 1 90 ? 4.364 9.720 -6.287 1.00 89.44 90 ALA A C 1
ATOM 685 O O . ALA A 1 90 ? 5.555 9.836 -5.994 1.00 89.44 90 ALA A O 1
ATOM 686 N N . ILE A 1 91 ? 3.382 10.306 -5.597 1.00 93.44 91 ILE A N 1
ATOM 687 C CA . ILE A 1 91 ? 3.578 11.096 -4.380 1.00 93.44 91 ILE A CA 1
ATOM 688 C C . ILE A 1 91 ? 2.645 10.549 -3.302 1.00 93.44 91 ILE A C 1
ATOM 690 O O . ILE A 1 91 ? 1.440 10.430 -3.517 1.00 93.44 91 ILE A O 1
ATOM 694 N N . VAL A 1 92 ? 3.206 10.241 -2.133 1.00 93.62 92 VAL A N 1
ATOM 695 C CA . VAL A 1 92 ? 2.447 9.900 -0.926 1.00 93.62 92 VAL A CA 1
ATOM 696 C C . VAL A 1 92 ? 2.642 11.027 0.077 1.00 93.62 92 VAL A C 1
ATOM 698 O O . VAL A 1 92 ? 3.772 11.353 0.432 1.00 93.62 92 VAL A O 1
ATOM 701 N N . ILE A 1 93 ? 1.543 11.633 0.522 1.00 94.75 93 ILE A N 1
ATOM 702 C CA . ILE A 1 93 ? 1.563 12.754 1.465 1.00 94.75 93 ILE A CA 1
ATOM 703 C C . ILE A 1 93 ? 1.143 12.236 2.837 1.00 94.75 93 ILE A C 1
ATOM 705 O O . ILE A 1 93 ? 0.111 11.579 2.968 1.00 94.75 93 ILE A O 1
ATOM 709 N N . ALA A 1 94 ? 1.933 12.549 3.862 1.00 94.31 94 ALA A N 1
ATOM 710 C CA . ALA A 1 94 ? 1.623 12.236 5.250 1.00 94.31 94 ALA A CA 1
ATOM 711 C C . ALA A 1 94 ? 1.636 13.522 6.100 1.00 94.31 94 ALA A C 1
ATOM 713 O O . ALA A 1 94 ? 2.473 14.392 5.863 1.00 94.31 94 ALA A O 1
ATOM 714 N N . PRO A 1 95 ? 0.739 13.654 7.094 1.00 93.69 95 PRO A N 1
ATOM 715 C CA . PRO A 1 95 ? 0.638 14.839 7.950 1.00 93.69 95 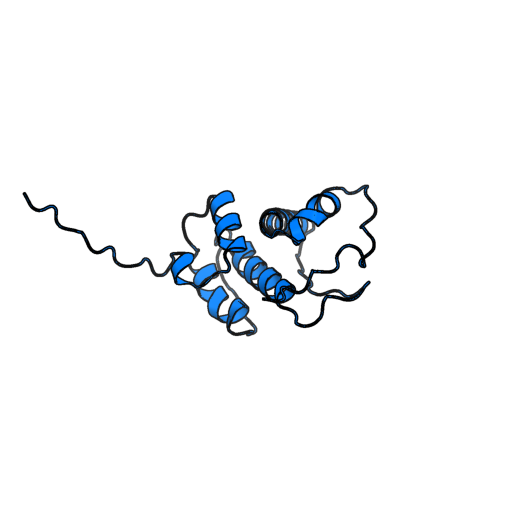PRO A CA 1
ATOM 716 C C . PRO A 1 95 ? 1.822 15.037 8.904 1.00 93.69 95 PRO A C 1
ATOM 718 O O . PRO A 1 95 ? 2.040 16.151 9.369 1.00 93.69 95 PRO A O 1
ATOM 721 N N . THR A 1 96 ? 2.567 13.977 9.229 1.00 95.56 96 THR A N 1
ATOM 722 C CA . THR A 1 96 ? 3.713 14.039 10.144 1.00 95.56 96 THR A CA 1
ATOM 723 C C . THR A 1 96 ? 4.907 13.282 9.580 1.00 95.56 96 THR A C 1
ATOM 725 O O . THR A 1 96 ? 4.757 12.336 8.797 1.00 95.56 96 THR A O 1
ATOM 728 N N . ARG A 1 97 ? 6.109 13.686 10.004 1.00 93.12 97 ARG A N 1
ATOM 729 C CA . ARG A 1 97 ? 7.367 13.054 9.592 1.00 93.12 97 ARG A CA 1
ATOM 730 C C . ARG A 1 97 ? 7.432 11.600 10.050 1.00 93.12 97 ARG A C 1
ATOM 732 O O . ARG A 1 97 ? 7.853 10.733 9.292 1.00 93.12 97 ARG A O 1
ATOM 739 N N . GLU A 1 98 ? 6.979 11.323 11.264 1.00 92.69 98 GLU A N 1
ATOM 740 C CA . GLU A 1 98 ? 6.991 9.988 11.862 1.00 92.69 98 GLU A CA 1
ATOM 741 C C . GLU A 1 98 ? 6.116 9.030 11.051 1.00 92.69 98 GLU A C 1
ATOM 743 O O . GLU A 1 98 ? 6.528 7.907 10.762 1.00 92.69 98 GLU A O 1
ATOM 748 N N . LEU A 1 99 ? 4.937 9.490 10.615 1.00 91.62 99 LEU A N 1
ATOM 749 C CA . LEU A 1 99 ? 4.062 8.681 9.775 1.00 91.62 99 LEU A CA 1
ATOM 750 C C . LEU A 1 99 ? 4.654 8.478 8.376 1.00 91.62 99 LEU A C 1
ATOM 752 O O . LEU A 1 99 ? 4.568 7.375 7.838 1.00 91.62 99 LEU A O 1
ATOM 756 N N . ALA A 1 100 ? 5.295 9.500 7.800 1.00 92.56 100 ALA A N 1
ATOM 757 C CA . ALA A 1 100 ? 5.998 9.358 6.525 1.00 92.56 100 ALA A CA 1
ATOM 758 C C . ALA A 1 100 ? 7.090 8.277 6.601 1.00 92.56 100 ALA A C 1
ATOM 760 O O . ALA A 1 100 ? 7.167 7.422 5.721 1.00 92.56 100 ALA A O 1
ATOM 761 N N . ILE A 1 101 ? 7.875 8.257 7.683 1.00 91.88 101 ILE A N 1
ATOM 762 C CA . ILE A 1 101 ? 8.916 7.245 7.921 1.00 91.88 101 ILE A CA 1
ATOM 763 C C . ILE A 1 101 ? 8.307 5.841 8.050 1.00 91.88 101 ILE A C 1
ATOM 765 O O . ILE A 1 101 ? 8.826 4.886 7.474 1.00 91.88 101 ILE A O 1
ATOM 769 N N . GLN A 1 102 ? 7.184 5.699 8.760 1.00 91.81 102 GLN A N 1
ATOM 770 C CA . GLN A 1 102 ? 6.484 4.412 8.885 1.00 91.81 102 GLN A CA 1
ATOM 771 C C . GLN A 1 102 ? 5.974 3.889 7.535 1.00 91.81 102 GLN A C 1
ATOM 773 O O . GLN A 1 102 ? 6.084 2.693 7.243 1.00 91.81 102 GLN A O 1
ATOM 778 N N . ILE A 1 103 ? 5.431 4.780 6.701 1.00 93.38 103 ILE A N 1
ATOM 779 C CA . ILE A 1 103 ? 4.979 4.440 5.348 1.00 93.38 103 ILE A CA 1
ATOM 780 C C . ILE A 1 103 ? 6.176 4.067 4.468 1.00 93.38 103 ILE A C 1
ATOM 782 O O . ILE A 1 103 ? 6.112 3.051 3.782 1.00 93.38 103 ILE A O 1
ATOM 786 N N . HIS A 1 104 ? 7.271 4.832 4.524 1.00 91.06 104 HIS A N 1
ATOM 787 C CA . HIS A 1 104 ? 8.505 4.553 3.778 1.00 91.06 104 HIS A CA 1
ATOM 788 C C . HIS A 1 104 ? 9.089 3.182 4.122 1.00 91.06 104 HIS A C 1
ATOM 790 O O . HIS A 1 104 ? 9.420 2.408 3.225 1.00 91.06 104 HIS A O 1
ATOM 796 N N . LYS A 1 105 ? 9.144 2.835 5.412 1.00 90.31 105 LYS A N 1
ATOM 797 C CA . LYS A 1 105 ? 9.568 1.502 5.854 1.00 90.31 105 LYS A CA 1
ATOM 798 C C . LYS A 1 105 ? 8.671 0.407 5.275 1.00 90.31 105 LYS A C 1
ATOM 800 O O . LYS A 1 105 ? 9.172 -0.522 4.656 1.00 90.31 105 LYS A O 1
ATOM 805 N N . SER A 1 106 ? 7.351 0.571 5.391 1.00 91.56 106 SER A N 1
ATOM 806 C CA . SER A 1 106 ? 6.380 -0.394 4.847 1.00 91.56 106 SER A CA 1
ATOM 807 C C . SER A 1 106 ? 6.518 -0.562 3.330 1.00 91.56 106 SER A C 1
ATOM 809 O O . SER A 1 106 ? 6.395 -1.669 2.815 1.00 91.56 106 SER A O 1
ATOM 811 N N . LEU A 1 107 ? 6.773 0.533 2.607 1.00 90.44 107 LEU A N 1
ATOM 812 C CA . LEU A 1 107 ? 7.034 0.510 1.169 1.00 90.44 107 LEU A CA 1
ATOM 813 C C . LEU A 1 107 ? 8.340 -0.222 0.852 1.00 90.44 107 LEU A C 1
ATOM 815 O O . LEU A 1 107 ? 8.380 -0.995 -0.097 1.00 90.44 107 LEU A O 1
ATOM 819 N N . THR A 1 108 ? 9.388 -0.002 1.641 1.00 87.56 108 THR A N 1
ATOM 820 C CA . THR A 1 108 ? 10.698 -0.624 1.417 1.00 87.56 108 THR A CA 1
ATOM 821 C C . THR A 1 108 ? 10.638 -2.134 1.639 1.00 87.56 108 THR A C 1
ATOM 823 O O . THR A 1 108 ? 11.091 -2.896 0.786 1.00 87.56 108 THR A O 1
ATOM 826 N N . ASP A 1 109 ? 9.981 -2.564 2.717 1.00 88.25 109 ASP A N 1
ATOM 827 C CA . ASP A 1 109 ? 9.725 -3.978 3.004 1.00 88.25 109 ASP A CA 1
ATOM 828 C C . ASP A 1 109 ? 8.883 -4.632 1.890 1.00 88.25 109 ASP A C 1
ATOM 830 O O . ASP A 1 109 ? 9.087 -5.793 1.551 1.00 88.25 109 ASP A O 1
ATOM 834 N N . LEU A 1 110 ? 7.955 -3.881 1.285 1.00 88.12 110 LEU A N 1
ATOM 835 C CA . LEU A 1 110 ? 7.110 -4.350 0.186 1.00 88.12 110 LEU A CA 1
ATOM 836 C C . LEU A 1 110 ? 7.892 -4.535 -1.127 1.00 88.12 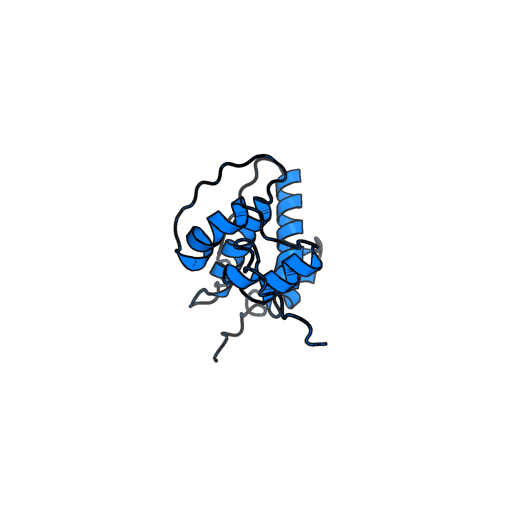110 LEU A C 1
ATOM 838 O O . LEU A 1 110 ? 7.734 -5.555 -1.796 1.00 88.12 110 LEU A O 1
ATOM 842 N N . VAL A 1 111 ? 8.730 -3.567 -1.513 1.00 85.69 111 VAL A N 1
ATOM 843 C CA . VAL A 1 111 ? 9.468 -3.614 -2.794 1.00 85.69 111 VAL A CA 1
ATOM 844 C C . VAL A 1 111 ? 10.680 -4.544 -2.764 1.00 85.69 111 VAL A C 1
ATOM 846 O O . VAL A 1 111 ? 11.168 -4.920 -3.828 1.00 85.69 111 VAL A O 1
ATOM 849 N N . ALA A 1 112 ? 11.143 -4.955 -1.580 1.00 83.00 112 ALA A N 1
ATOM 850 C CA . ALA A 1 112 ? 12.231 -5.922 -1.425 1.00 83.00 112 ALA A CA 1
ATOM 851 C C . ALA A 1 112 ? 11.926 -7.290 -2.069 1.00 83.00 112 ALA A C 1
ATOM 853 O O . ALA A 1 112 ? 12.846 -8.005 -2.454 1.00 83.00 112 ALA A O 1
ATOM 854 N N . PHE A 1 113 ? 10.646 -7.636 -2.226 1.00 79.06 113 PHE A N 1
ATOM 855 C CA . PHE A 1 113 ? 10.199 -8.885 -2.854 1.00 79.06 113 PHE A CA 1
ATOM 856 C C . PHE A 1 113 ? 10.002 -8.770 -4.365 1.00 79.06 113 PHE A C 1
ATOM 858 O O . PHE A 1 113 ? 9.750 -9.768 -5.033 1.00 79.06 113 PHE A O 1
ATOM 865 N N . HIS A 1 114 ? 10.130 -7.568 -4.932 1.00 77.25 114 HIS A N 1
ATOM 866 C CA . HIS A 1 114 ? 10.116 -7.395 -6.375 1.00 77.25 114 HIS A CA 1
ATOM 867 C C . HIS A 1 114 ? 11.553 -7.509 -6.919 1.00 77.25 114 HIS A C 1
ATOM 869 O O . HIS A 1 114 ? 12.372 -6.640 -6.607 1.00 77.25 114 HIS A O 1
ATOM 875 N N . PRO A 1 115 ? 11.888 -8.521 -7.750 1.00 66.19 115 PRO A N 1
ATOM 876 C CA . PRO A 1 115 ? 13.275 -8.845 -8.112 1.00 66.19 115 PRO A CA 1
ATOM 877 C C . PRO A 1 115 ? 14.077 -7.661 -8.665 1.00 66.19 115 PRO A C 1
ATOM 879 O O . PRO A 1 115 ? 15.206 -7.412 -8.248 1.00 66.19 115 PRO A O 1
ATOM 882 N N . THR A 1 116 ? 13.470 -6.873 -9.555 1.00 67.00 116 THR A N 1
ATOM 883 C CA . THR A 1 116 ? 14.116 -5.704 -10.174 1.00 67.00 116 THR A CA 1
ATOM 884 C C . THR A 1 116 ? 14.275 -4.538 -9.195 1.00 67.00 116 THR A C 1
ATOM 886 O O . THR A 1 116 ? 15.227 -3.768 -9.287 1.00 67.00 116 THR A O 1
ATOM 889 N N . SER A 1 117 ? 13.358 -4.395 -8.236 1.00 65.12 117 SER A N 1
ATOM 890 C CA . SER A 1 117 ? 13.381 -3.299 -7.255 1.00 65.12 117 SER A CA 1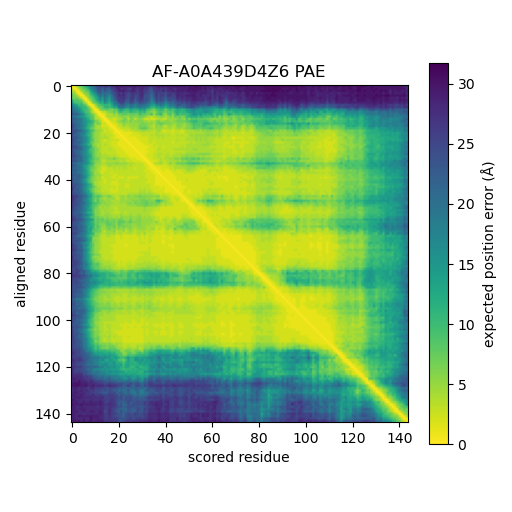
ATOM 891 C C . SER A 1 117 ? 14.226 -3.630 -6.023 1.00 65.12 117 SER A C 1
ATOM 893 O O . SER A 1 117 ? 14.743 -2.720 -5.378 1.00 65.12 117 SER A O 1
ATOM 895 N N . ALA A 1 118 ? 14.443 -4.912 -5.732 1.00 61.34 118 ALA A N 1
ATOM 896 C CA . ALA A 1 118 ? 15.341 -5.370 -4.677 1.00 61.34 118 ALA A CA 1
ATOM 897 C C . ALA A 1 118 ? 16.787 -4.891 -4.903 1.00 61.34 118 ALA A C 1
ATOM 899 O O . ALA A 1 118 ? 17.481 -4.545 -3.948 1.00 61.34 118 ALA A O 1
ATOM 900 N N . GLY A 1 119 ? 17.217 -4.770 -6.165 1.00 60.94 119 GLY A N 1
ATOM 901 C CA . GLY A 1 119 ? 18.543 -4.254 -6.526 1.00 60.94 119 GLY A CA 1
ATOM 902 C C . GLY A 1 119 ? 18.787 -2.792 -6.132 1.00 60.94 119 GLY A C 1
ATOM 903 O O . GLY A 1 119 ? 19.939 -2.390 -5.985 1.00 60.94 119 GLY A O 1
ATOM 904 N N . VAL A 1 120 ? 17.728 -1.999 -5.913 1.00 64.81 120 VAL A N 1
ATOM 905 C CA . VAL A 1 120 ? 17.847 -0.607 -5.442 1.00 64.81 120 VAL A CA 1
ATOM 906 C C . VAL A 1 120 ? 17.557 -0.433 -3.949 1.00 64.81 120 VAL A C 1
ATOM 908 O O . VAL A 1 120 ? 17.712 0.673 -3.429 1.00 64.81 120 VAL A O 1
ATOM 911 N N . ALA A 1 121 ? 17.177 -1.505 -3.246 1.00 65.12 121 ALA A N 1
ATOM 912 C CA . ALA A 1 121 ? 16.858 -1.474 -1.820 1.00 65.12 121 ALA A CA 1
ATOM 913 C C . ALA A 1 121 ? 17.991 -0.921 -0.929 1.00 65.12 121 ALA A C 1
ATOM 915 O O . ALA A 1 121 ? 17.671 -0.140 -0.031 1.00 65.12 121 ALA A O 1
ATOM 916 N N . PRO A 1 122 ? 19.291 -1.207 -1.177 1.00 61.97 122 PRO A N 1
ATOM 917 C CA . PRO A 1 122 ? 20.378 -0.622 -0.387 1.00 61.97 122 PRO A CA 1
ATOM 918 C C . PRO A 1 122 ? 20.354 0.914 -0.387 1.00 61.97 122 PRO A C 1
ATOM 920 O O . PRO A 1 122 ? 20.466 1.527 0.668 1.00 61.97 122 PRO A O 1
ATOM 923 N N . TYR A 1 123 ? 20.063 1.533 -1.537 1.00 62.88 123 TYR A N 1
ATOM 924 C CA . TYR A 1 123 ? 20.008 2.993 -1.689 1.00 62.88 123 TYR A CA 1
ATOM 925 C C . TYR A 1 123 ? 18.752 3.639 -1.093 1.00 62.88 123 TYR A C 1
ATOM 927 O O . TYR A 1 123 ? 18.722 4.847 -0.879 1.00 62.88 123 TYR A O 1
ATOM 935 N N . LEU A 1 124 ? 17.685 2.864 -0.871 1.00 64.69 124 LEU A N 1
ATOM 936 C CA . LEU A 1 124 ? 16.469 3.345 -0.202 1.00 64.69 124 LEU A CA 1
ATOM 937 C C . LEU A 1 124 ? 16.613 3.353 1.327 1.00 64.69 124 LEU A C 1
ATOM 939 O O .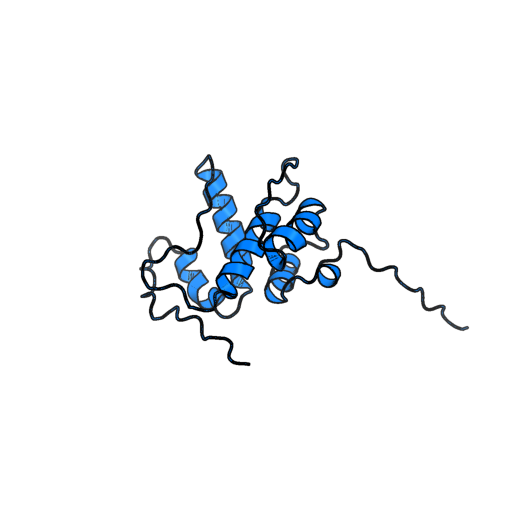 LEU A 1 124 ? 15.821 4.007 2.011 1.00 64.69 124 LEU A O 1
ATOM 943 N N . LEU A 1 125 ? 17.596 2.608 1.841 1.00 62.75 125 LEU A N 1
ATOM 944 C CA . LEU A 1 125 ? 17.841 2.382 3.263 1.00 62.75 125 LEU A CA 1
ATOM 945 C C . LEU A 1 125 ? 19.060 3.152 3.794 1.00 62.75 125 LEU A C 1
ATOM 947 O O . LEU A 1 125 ? 19.115 3.428 4.990 1.00 62.75 125 LEU A O 1
ATOM 951 N N . SER A 1 126 ? 20.017 3.516 2.936 1.00 56.62 126 SER A N 1
ATOM 952 C CA . SER A 1 126 ? 21.208 4.290 3.304 1.00 56.62 126 SER A CA 1
ATOM 953 C C . SER A 1 126 ? 20.996 5.798 3.109 1.00 56.62 126 SER A C 1
ATOM 955 O O . SER A 1 126 ? 20.774 6.243 1.983 1.00 56.62 126 SER A O 1
ATOM 957 N N . GLU A 1 127 ? 21.138 6.607 4.165 1.00 53.72 127 GLU A N 1
ATOM 958 C CA . GLU A 1 127 ? 21.110 8.080 4.047 1.00 53.72 127 GLU A CA 1
ATOM 959 C C . GLU A 1 127 ? 22.373 8.659 3.367 1.00 53.72 127 GLU A C 1
ATOM 961 O O . GLU A 1 127 ? 22.363 9.803 2.917 1.00 53.72 127 GLU A O 1
ATOM 966 N N . GLU A 1 128 ? 23.449 7.871 3.252 1.00 47.50 128 GLU A N 1
ATOM 967 C CA . GLU A 1 128 ? 24.784 8.337 2.837 1.00 47.50 128 GLU A CA 1
ATOM 968 C C . GLU A 1 128 ? 25.205 7.917 1.418 1.00 47.50 128 GLU A C 1
ATOM 970 O O . GLU A 1 128 ? 26.167 8.466 0.878 1.00 47.50 128 GLU A O 1
ATOM 975 N N . GLU A 1 129 ? 24.492 6.991 0.768 1.00 50.53 129 GLU A N 1
ATOM 976 C CA . GLU A 1 129 ? 24.904 6.469 -0.537 1.00 50.53 129 GLU A CA 1
ATOM 977 C C . GLU A 1 129 ? 24.171 7.171 -1.688 1.00 50.53 129 GLU A C 1
ATOM 979 O O . GLU A 1 129 ? 22.943 7.164 -1.799 1.00 50.53 129 GLU A O 1
ATOM 984 N N . LYS A 1 130 ? 24.947 7.830 -2.558 1.00 47.81 130 LYS A N 1
ATOM 985 C CA . LYS A 1 130 ? 24.444 8.588 -3.710 1.00 47.81 130 LYS A CA 1
ATOM 986 C C . LYS A 1 130 ? 23.562 7.681 -4.572 1.00 47.81 130 LYS A C 1
ATOM 988 O O . LYS A 1 130 ? 24.049 6.693 -5.117 1.00 47.81 130 LYS A O 1
ATOM 993 N N . ARG A 1 131 ? 22.281 8.051 -4.720 1.00 52.50 131 ARG A N 1
ATOM 994 C CA . ARG A 1 131 ? 21.299 7.343 -5.560 1.00 52.50 131 ARG A CA 1
ATOM 995 C C . ARG A 1 131 ? 21.947 6.970 -6.905 1.00 52.50 131 ARG A C 1
ATOM 997 O O . ARG A 1 131 ? 22.492 7.873 -7.552 1.00 52.50 131 ARG A O 1
ATOM 1004 N N . PRO A 1 132 ? 21.911 5.693 -7.328 1.00 51.88 132 PRO A N 1
ATOM 1005 C CA . PRO A 1 132 ? 22.504 5.276 -8.588 1.00 51.88 132 PRO A CA 1
ATOM 1006 C C . PRO A 1 132 ? 21.848 6.059 -9.722 1.00 51.88 132 PRO A C 1
ATOM 1008 O O . PRO A 1 132 ? 20.667 6.420 -9.650 1.00 51.88 132 PRO A O 1
ATOM 1011 N N . ASP A 1 133 ? 22.632 6.367 -10.753 1.00 47.72 133 ASP A N 1
ATOM 1012 C CA . ASP A 1 133 ? 22.140 7.127 -11.895 1.00 47.72 133 ASP A CA 1
ATOM 1013 C C . ASP A 1 133 ? 20.910 6.419 -12.484 1.00 47.72 133 ASP A C 1
ATOM 1015 O O . ASP A 1 133 ? 20.904 5.196 -12.617 1.00 47.72 133 ASP A O 1
ATOM 1019 N N . ALA A 1 134 ? 19.845 7.158 -12.813 1.00 49.62 134 ALA A N 1
ATOM 1020 C CA . ALA A 1 134 ? 18.555 6.554 -13.182 1.00 49.62 134 ALA A CA 1
ATOM 1021 C C . ALA A 1 134 ? 18.629 5.630 -14.417 1.00 49.62 134 ALA A C 1
ATOM 1023 O O . ALA A 1 134 ? 17.715 4.851 -14.648 1.00 49.62 134 ALA A O 1
ATOM 1024 N N . SER A 1 135 ? 19.722 5.688 -15.186 1.00 45.16 135 SER A N 1
ATOM 1025 C CA . SER A 1 135 ? 20.037 4.762 -16.279 1.00 45.16 135 SER A CA 1
ATOM 1026 C C . SER A 1 135 ? 20.412 3.348 -15.816 1.00 45.16 135 SER A C 1
ATOM 1028 O O . SER A 1 135 ? 20.319 2.421 -16.611 1.00 45.16 135 SER A O 1
ATOM 1030 N N . ALA A 1 136 ? 20.839 3.166 -14.562 1.00 43.41 136 ALA A N 1
ATOM 1031 C CA . ALA A 1 136 ? 21.114 1.857 -13.962 1.00 43.41 136 ALA A CA 1
ATOM 1032 C C . ALA A 1 136 ? 19.841 1.191 -13.409 1.00 43.41 136 ALA A C 1
ATOM 1034 O O . ALA A 1 136 ? 19.769 -0.028 -13.325 1.00 43.41 136 ALA A O 1
ATOM 1035 N N . CYS A 1 137 ? 18.818 1.991 -13.087 1.00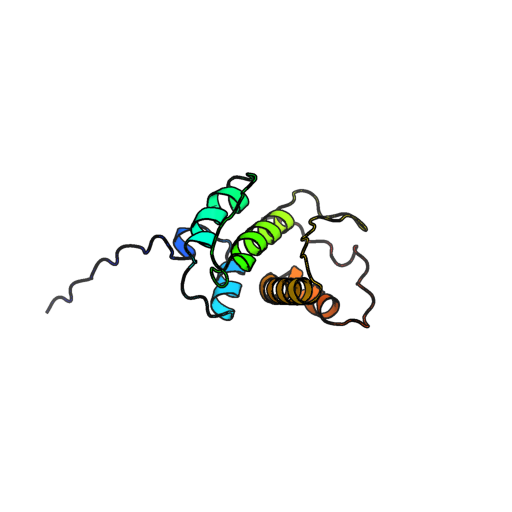 40.81 137 CYS A N 1
ATOM 1036 C CA . CYS A 1 137 ? 17.464 1.526 -12.783 1.00 40.81 137 CYS A CA 1
ATOM 1037 C C . CYS A 1 137 ? 16.608 1.551 -14.061 1.00 40.81 137 CYS A C 1
ATOM 1039 O O . CYS A 1 137 ? 15.481 2.044 -14.076 1.00 40.81 137 CYS A O 1
ATOM 1041 N N . ALA A 1 138 ? 17.166 1.078 -15.177 1.00 41.34 138 ALA A N 1
ATOM 1042 C CA . ALA A 1 138 ? 16.342 0.714 -16.313 1.00 41.34 138 ALA A CA 1
ATOM 1043 C C . ALA A 1 138 ? 15.597 -0.550 -15.890 1.00 41.34 138 ALA A C 1
ATOM 1045 O O . ALA A 1 138 ? 16.201 -1.613 -15.782 1.00 41.34 138 ALA A O 1
ATOM 1046 N N . ILE A 1 139 ? 14.306 -0.409 -15.582 1.00 46.91 139 ILE A N 1
ATOM 1047 C CA . ILE A 1 139 ? 13.384 -1.540 -15.484 1.00 46.91 139 ILE A CA 1
ATOM 1048 C C . ILE A 1 139 ? 13.583 -2.315 -16.791 1.00 46.91 139 ILE A C 1
ATOM 1050 O O . ILE A 1 139 ? 13.269 -1.756 -17.847 1.00 46.91 139 ILE A O 1
ATOM 1054 N N . PRO A 1 140 ? 14.165 -3.530 -16.777 1.00 36.16 140 PRO A N 1
ATOM 1055 C CA . PRO A 1 140 ? 14.174 -4.345 -17.970 1.00 36.16 140 PRO A CA 1
ATOM 1056 C C . PRO A 1 140 ? 12.700 -4.571 -18.259 1.00 36.16 140 PRO A C 1
ATOM 1058 O O . PRO A 1 140 ? 11.981 -5.105 -17.411 1.00 36.16 140 PRO A O 1
ATOM 1061 N N . LEU A 1 141 ? 12.236 -4.053 -19.394 1.00 38.66 141 LEU A N 1
ATOM 1062 C CA .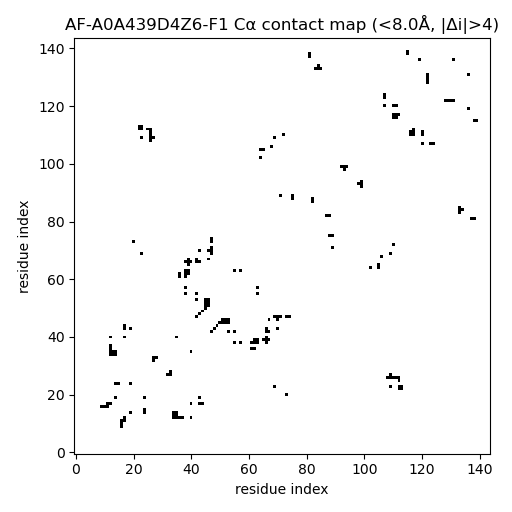 LEU A 1 141 ? 10.920 -4.376 -19.910 1.00 38.66 141 LEU A CA 1
ATOM 1063 C C . LEU A 1 141 ? 10.807 -5.898 -19.834 1.00 38.66 141 LEU A C 1
ATOM 1065 O O . LEU A 1 141 ? 11.655 -6.603 -20.385 1.00 38.66 141 LEU A O 1
ATOM 1069 N N . LEU A 1 142 ? 9.818 -6.385 -19.082 1.00 36.88 142 LEU A N 1
ATOM 1070 C CA . LEU A 1 142 ? 9.375 -7.768 -19.165 1.00 36.88 142 LEU A CA 1
ATOM 1071 C C . LEU A 1 142 ? 8.864 -7.960 -20.595 1.00 36.88 142 LEU A C 1
ATOM 1073 O O . LEU A 1 142 ? 7.686 -7.763 -20.878 1.00 36.88 142 LEU A O 1
ATOM 1077 N N . ASN A 1 143 ? 9.785 -8.256 -21.507 1.00 28.80 143 ASN A N 1
ATOM 1078 C CA . ASN A 1 143 ? 9.466 -8.904 -22.757 1.00 28.80 143 ASN A CA 1
ATOM 1079 C C . ASN A 1 143 ? 9.340 -10.392 -22.438 1.00 28.80 143 ASN A C 1
ATOM 1081 O O . ASN A 1 143 ? 10.354 -11.058 -22.252 1.00 28.80 143 ASN A O 1
ATOM 1085 N N . GLU A 1 144 ? 8.074 -10.806 -22.384 1.00 35.19 144 GLU A N 1
ATOM 1086 C CA . GLU A 1 144 ? 7.523 -12.169 -22.485 1.00 35.19 144 GLU A CA 1
ATOM 1087 C C . GLU A 1 144 ? 7.919 -13.200 -21.416 1.00 35.19 144 GLU A C 1
ATOM 1089 O O . GLU A 1 144 ? 9.082 -13.655 -21.363 1.00 35.19 144 GLU A O 1
#

Secondary structure (DSSP, 8-state):
--------PPPTT-GGGGT--HHHHHHHHHTT--S--HHHHHHIIIIIIS---------TTSSHHHHHHHHHHHHHHT-SSPPPTT--------SSHHHHHHHHHHHHHHHTTSHHHHTTHHHHH-SSS----TTT--------

Solvent-accessible surface area (backbone atoms only — not comparable to full-atom values): 9249 Å² total; per-residue (Å²): 137,82,82,80,82,78,84,74,78,80,56,87,45,34,53,81,74,68,69,64,58,68,42,56,54,54,25,39,50,76,73,65,48,88,55,49,39,76,56,27,61,60,35,38,62,39,43,52,73,57,72,45,91,80,88,84,87,76,66,88,92,50,48,63,68,58,32,52,48,52,34,50,52,55,51,65,77,63,45,93,64,76,81,53,79,95,56,81,92,78,86,86,87,59,98,44,70,69,57,41,50,54,50,49,52,56,50,51,62,42,40,52,47,31,78,81,50,34,77,49,43,66,52,78,71,39,96,83,51,79,71,73,59,57,80,78,67,58,73,74,76,86,76,128

Radius of gyration: 17.66 Å; Cα contacts (8 Å, |Δi|>4): 118; chains: 1; bounding box: 40×61×36 Å

pLDDT: mean 76.41, std 18.68, range [28.8, 95.56]

Mean predicted aligned error: 10.4 Å

Nearest PDB structures (foldseek):
  8fkx-assembly1_NI  TM=7.816E-01  e=1.434E-04  Homo sapiens
  1wrb-assembly3_B-2  TM=8.581E-01  e=4.105E-04  Dugesia japonica
  1hv8-assembly1_B  TM=8.883E-01  e=1.388E-03  Methanocaldococcus jannaschii
  8fkw-assembly1_NI  TM=7.652E-01  e=4.339E-04  Homo sapiens
  1vec-assembly1_A  TM=8.465E-01  e=1.052E-03  Homo sapiens